Protein AF-A0A075AMN7-F1 (afdb_monomer)

InterPro domains:
  IPR007144 Small-subunit processome, Utp11 [PF03998] (12-111)
  IPR007144 Small-subunit processome, Utp11 [PTHR12838] (3-111)

Radius of gyration: 31.04 Å; Cα contacts (8 Å, |Δi|>4): 19; chains: 1; bounding box: 82×35×68 Å

Mean predicted aligned error: 10.48 Å

Nearest PDB structures (foldseek):
  7mq9-assembly1_SY  TM=7.306E-01  e=6.318E-08  Homo sapiens
  7d5s-assembly1_5D  TM=7.802E-01  e=2.740E-07  Saccharomyces cerevisiae S288C
  7ajt-assembly1_UK  TM=7.644E-01  e=1.108E-06  Saccharomyces cerevisiae S288C
  6rxt-assembly1_UK  TM=7.368E-01  e=1.686E-06  Thermochaetoides thermophila
  5oql-assembly1_H  TM=7.168E-01  e=2.749E-06  Thermochaetoides thermophila DSM 1495

Foldseek 3Di:
DDPPPVVVDPDDDDDDDFDDPVCCVVPGDDDPVNVVVVVVVVVVVVVVVVVVVVCVVPDDPPDDDPCVVVWDADPNHTDPPPDDDDDPVVVVVVVVVVVVVVVVVVVVVVVD

pLDDT: mean 89.59, std 12.13, range [48.0, 98.56]

Solvent-accessible surface area (backbone atoms only — not comparable to full-atom values): 7306 Å² total; per-residue (Å²): 137,74,84,72,75,64,70,81,54,83,79,80,84,83,80,83,82,80,57,57,76,97,51,44,91,77,48,82,66,81,47,72,74,52,49,51,53,52,51,51,53,50,52,52,52,51,54,51,51,50,53,52,50,52,54,62,70,71,54,65,91,83,70,82,58,84,62,60,80,78,53,49,67,58,96,88,41,79,53,84,83,79,76,80,83,69,55,69,67,55,49,52,51,50,52,53,52,52,53,52,51,53,50,51,54,50,58,54,60,75,73,107

Sequence (112 aa):
MGASFKKAIQSREHRERSQPSARQRLGFLEKHKDYIKRARDFQAKQSQLKVLREKALFRNPDEFYFKMINAKTKKGVHELTNHRNYSQDVIKLLKSQDIKYIHMHKTVNEKV

Secondary structure (DSSP, 8-state):
--TTGGGSSPPPP-PPPPPPGGGGGG-S---HHHHHHHHHHHHHHHHHHHHHHHHHHT--TT---GGGGT-EEETTEEE--------HHHHHHHHHHHHHHHHHHHHHHTT-

Organism: Rozella allomycis (strain CSF55) (NCBI:txid988480)

Structure (mmCIF, N/CA/C/O backbone):
data_AF-A0A075AMN7-F1
#
_entry.id   AF-A0A075AMN7-F1
#
loop_
_atom_site.group_PDB
_atom_site.id
_atom_site.type_symbol
_atom_site.label_atom_id
_atom_site.label_alt_id
_atom_site.label_comp_id
_atom_site.label_asym_id
_atom_site.label_entity_id
_atom_site.label_seq_id
_atom_site.pdbx_PDB_ins_code
_atom_site.Cartn_x
_atom_site.Cartn_y
_atom_site.Cartn_z
_atom_site.occupancy
_atom_site.B_iso_or_equiv
_atom_site.auth_seq_id
_atom_site.auth_comp_id
_atom_site.auth_asym_id
_atom_site.auth_atom_id
_atom_site.pdbx_PDB_model_num
ATOM 1 N N . MET A 1 1 ? 33.292 16.771 -35.283 1.00 48.00 1 MET A N 1
ATOM 2 C CA . MET A 1 1 ? 32.479 17.284 -36.408 1.00 48.00 1 MET A CA 1
ATOM 3 C C . MET A 1 1 ? 31.010 17.277 -36.018 1.00 48.00 1 MET A C 1
ATOM 5 O O . MET A 1 1 ? 30.394 16.220 -35.953 1.00 48.00 1 MET A O 1
ATOM 9 N N . GLY A 1 2 ? 30.514 18.445 -35.606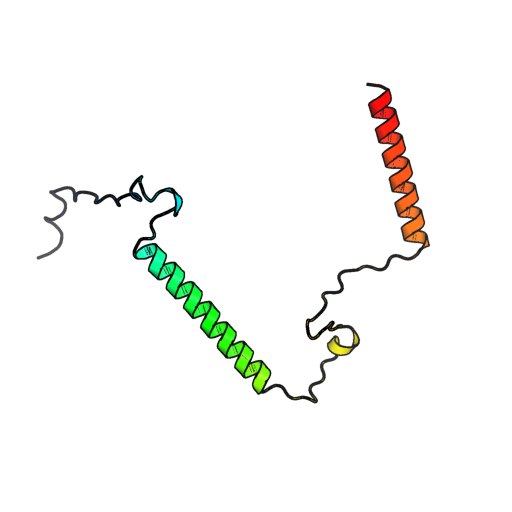 1.00 55.78 2 GLY A N 1
ATOM 10 C CA . GLY A 1 2 ? 29.239 18.615 -34.911 1.00 55.78 2 GLY A CA 1
ATOM 11 C C . GLY A 1 2 ? 28.001 18.370 -35.771 1.00 55.78 2 GLY A C 1
ATOM 12 O O . GLY A 1 2 ? 28.050 18.368 -36.999 1.00 55.78 2 GLY A O 1
ATOM 13 N N . ALA A 1 3 ? 26.871 18.201 -35.086 1.00 65.25 3 ALA A N 1
ATOM 14 C CA . ALA A 1 3 ? 25.533 17.925 -35.611 1.00 65.25 3 ALA A CA 1
ATOM 15 C C . ALA A 1 3 ? 24.912 19.061 -36.466 1.00 65.25 3 ALA A C 1
ATOM 17 O O . ALA A 1 3 ? 23.694 19.213 -36.498 1.00 65.25 3 ALA A O 1
ATOM 18 N N . SER A 1 4 ? 25.732 19.857 -37.158 1.00 61.09 4 SER A N 1
ATOM 19 C CA . SER A 1 4 ? 25.310 20.971 -38.014 1.00 61.09 4 SER A CA 1
ATOM 20 C C . SER A 1 4 ? 24.751 20.487 -39.364 1.00 61.09 4 SER A C 1
ATOM 22 O O . SER A 1 4 ? 23.722 20.973 -39.818 1.00 61.09 4 SER A O 1
ATOM 24 N N . PHE A 1 5 ? 25.328 19.431 -39.955 1.00 59.16 5 PHE A N 1
ATOM 25 C CA . PHE A 1 5 ? 24.913 18.916 -41.275 1.00 59.16 5 PHE A CA 1
ATOM 26 C C . PHE A 1 5 ? 23.799 17.853 -41.237 1.00 59.16 5 PHE A C 1
ATOM 28 O O . PHE A 1 5 ? 23.269 17.474 -42.276 1.00 59.16 5 PHE A O 1
ATOM 35 N N . LYS A 1 6 ? 23.397 17.376 -40.048 1.00 56.22 6 LYS A N 1
ATOM 36 C CA . LYS A 1 6 ? 22.332 16.360 -39.899 1.00 56.22 6 LYS A CA 1
ATOM 37 C C . LYS A 1 6 ? 20.911 16.926 -40.018 1.00 56.22 6 LYS A C 1
ATOM 39 O O . LYS A 1 6 ? 19.967 16.152 -40.103 1.00 56.22 6 LYS A O 1
ATOM 44 N N . LYS A 1 7 ? 20.746 18.254 -40.024 1.00 57.16 7 LYS A N 1
ATOM 45 C CA . LYS A 1 7 ? 19.434 18.917 -40.140 1.00 57.16 7 LYS A CA 1
ATOM 46 C C . LYS A 1 7 ? 18.943 19.093 -41.585 1.00 57.16 7 LYS A C 1
ATOM 48 O O . LYS A 1 7 ? 17.787 19.450 -41.770 1.00 57.16 7 LYS A O 1
ATOM 53 N N . ALA A 1 8 ? 19.786 18.839 -42.591 1.00 58.91 8 ALA A N 1
ATOM 54 C CA . ALA A 1 8 ? 19.429 19.005 -44.006 1.00 58.91 8 ALA A CA 1
ATOM 55 C C . ALA A 1 8 ? 18.573 17.851 -44.570 1.00 58.91 8 ALA A C 1
ATOM 57 O O . ALA A 1 8 ? 17.936 18.007 -45.606 1.00 58.91 8 ALA A O 1
ATOM 58 N N . ILE A 1 9 ? 18.528 16.705 -43.883 1.00 64.69 9 ILE A N 1
ATOM 59 C CA . ILE A 1 9 ? 17.708 15.547 -44.252 1.00 64.69 9 ILE A CA 1
ATOM 60 C C . ILE A 1 9 ? 16.763 15.290 -43.078 1.00 64.69 9 ILE A C 1
ATOM 62 O O . ILE A 1 9 ? 17.217 14.949 -41.984 1.00 64.69 9 ILE A O 1
ATOM 66 N N . GLN A 1 10 ? 15.455 15.486 -43.269 1.00 71.19 10 GLN A N 1
ATOM 67 C CA . GLN A 1 10 ? 14.473 15.146 -42.237 1.00 71.19 10 GLN A CA 1
ATOM 68 C C . GLN A 1 10 ? 14.622 13.665 -41.864 1.00 71.19 10 GLN A C 1
ATOM 70 O O . GLN A 1 10 ? 14.569 12.783 -42.720 1.00 71.19 10 GLN A O 1
ATOM 75 N N . SER A 1 11 ? 14.833 13.384 -40.577 1.00 74.94 11 SER A N 1
ATOM 76 C CA . SER A 1 11 ? 14.890 12.007 -40.083 1.00 74.94 11 SER A CA 1
ATOM 77 C C . SER A 1 11 ? 13.512 11.364 -40.212 1.00 74.94 11 SER A C 1
ATOM 79 O O . SER A 1 11 ? 12.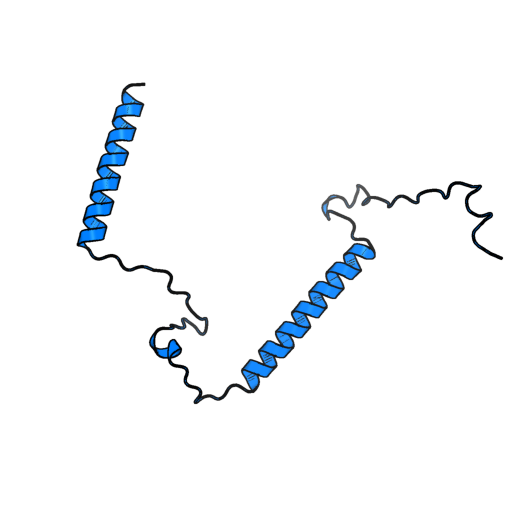518 11.930 -39.758 1.00 74.94 11 SER A O 1
ATOM 81 N N . ARG A 1 12 ? 13.443 10.179 -40.825 1.00 82.44 12 ARG A N 1
ATOM 82 C CA . ARG A 1 12 ? 12.188 9.436 -40.961 1.00 82.44 12 ARG A CA 1
ATOM 83 C C . ARG A 1 12 ? 11.711 8.967 -39.588 1.00 82.44 12 ARG A C 1
ATOM 85 O O . ARG A 1 12 ? 12.446 8.307 -38.860 1.00 82.44 12 ARG A O 1
ATOM 92 N N . GLU A 1 13 ? 10.454 9.244 -39.270 1.00 88.06 13 GLU A N 1
ATOM 93 C CA . GLU A 1 13 ? 9.817 8.692 -38.081 1.00 88.06 13 GLU A CA 1
ATOM 94 C C . GLU A 1 13 ? 9.549 7.188 -38.269 1.00 88.06 13 GLU A C 1
ATOM 96 O O . GLU A 1 13 ? 8.920 6.755 -39.242 1.00 88.06 13 GLU A O 1
ATOM 101 N N . HIS A 1 14 ? 10.027 6.374 -37.328 1.00 89.12 14 HIS A N 1
ATOM 102 C CA . HIS A 1 14 ? 9.757 4.940 -37.305 1.00 89.12 14 HIS A CA 1
ATOM 103 C C . HIS A 1 14 ? 8.510 4.667 -36.462 1.00 89.12 14 HIS A C 1
ATOM 105 O O . HIS A 1 14 ? 8.520 4.841 -35.246 1.00 89.12 14 HIS A O 1
ATOM 111 N N . ARG A 1 15 ? 7.434 4.214 -37.114 1.00 91.62 15 ARG A N 1
ATOM 112 C CA . ARG A 1 15 ? 6.180 3.844 -36.443 1.00 91.62 15 ARG A CA 1
ATOM 113 C C . ARG A 1 15 ? 6.254 2.429 -35.871 1.00 91.62 15 ARG A C 1
ATOM 115 O O . ARG A 1 15 ? 6.839 1.527 -36.472 1.00 91.62 15 ARG A O 1
ATOM 122 N N . GLU A 1 16 ? 5.617 2.225 -34.724 1.00 90.75 16 GLU A N 1
ATOM 123 C CA . GLU A 1 16 ? 5.502 0.911 -34.089 1.00 90.75 16 GLU A CA 1
ATOM 124 C C . GLU A 1 16 ? 4.419 0.053 -34.771 1.00 90.75 16 GLU A C 1
ATOM 126 O O . GLU A 1 16 ? 3.406 0.561 -35.249 1.00 90.75 16 GLU A O 1
ATOM 131 N N . ARG A 1 17 ? 4.620 -1.271 -34.811 1.00 92.44 17 ARG A N 1
ATOM 132 C CA . ARG A 1 17 ? 3.641 -2.223 -35.369 1.00 92.44 17 ARG A CA 1
ATOM 133 C C . ARG A 1 17 ? 2.570 -2.611 -34.344 1.00 92.44 17 ARG A C 1
ATOM 135 O O . ARG A 1 17 ? 2.896 -2.840 -33.173 1.00 92.44 17 ARG A O 1
ATOM 142 N N . SER A 1 18 ? 1.338 -2.797 -34.814 1.00 94.19 18 SER A N 1
ATOM 143 C CA . SER A 1 18 ? 0.208 -3.337 -34.045 1.00 94.19 18 SER A CA 1
ATOM 144 C C . SER A 1 18 ? 0.317 -4.852 -33.796 1.00 94.19 18 SER A C 1
ATOM 146 O O . SER A 1 18 ? 1.192 -5.533 -34.337 1.00 94.19 18 SER A O 1
ATOM 148 N N . GLN A 1 19 ? -0.560 -5.379 -32.932 1.00 96.12 19 GLN A N 1
ATOM 149 C CA . GLN A 1 19 ? -0.744 -6.822 -32.730 1.00 96.12 19 GLN A CA 1
ATOM 150 C C . GLN A 1 19 ? -1.303 -7.461 -34.020 1.00 96.12 19 GLN A C 1
ATOM 152 O O . GLN A 1 19 ? -2.231 -6.892 -34.596 1.00 96.12 19 GLN A O 1
ATOM 157 N N . PRO A 1 20 ? -0.811 -8.634 -34.473 1.00 96.19 20 PRO A N 1
ATOM 158 C CA . PRO A 1 20 ? -1.399 -9.341 -35.610 1.00 96.19 20 PRO A CA 1
ATOM 159 C C . PRO A 1 20 ? -2.868 -9.703 -35.365 1.00 96.19 20 PRO A C 1
ATOM 161 O O . PRO A 1 20 ? -3.216 -10.149 -34.270 1.00 96.19 20 PRO A O 1
ATOM 164 N N . SER A 1 21 ? -3.711 -9.596 -36.396 1.00 95.25 21 SER A N 1
ATOM 165 C CA . SER A 1 21 ? -5.166 -9.806 -36.291 1.00 95.25 21 SER A CA 1
ATOM 166 C C . SER A 1 21 ? -5.532 -11.174 -35.705 1.00 95.25 21 SER A C 1
ATOM 168 O O . SER A 1 21 ? -6.385 -11.269 -34.829 1.00 95.25 21 SER A O 1
ATOM 170 N N . ALA A 1 22 ? -4.803 -12.231 -36.084 1.00 96.81 22 ALA A N 1
ATOM 171 C CA . ALA A 1 22 ? -4.998 -13.583 -35.549 1.00 96.81 22 ALA A CA 1
ATOM 172 C C . ALA A 1 22 ? -4.798 -13.688 -34.020 1.00 96.81 22 ALA A C 1
ATOM 174 O O . ALA A 1 22 ? -5.284 -14.623 -33.390 1.00 96.81 22 ALA A O 1
ATOM 175 N N . ARG A 1 23 ? -4.078 -12.737 -33.408 1.00 95.94 23 ARG A N 1
ATOM 176 C CA . ARG A 1 23 ? -3.795 -12.679 -31.964 1.00 95.94 23 ARG A CA 1
ATOM 177 C C . ARG A 1 23 ? -4.470 -11.503 -31.263 1.00 95.94 23 ARG A C 1
ATOM 179 O O . ARG A 1 23 ? -4.182 -11.256 -30.095 1.00 95.94 23 ARG A O 1
ATOM 186 N N . GLN A 1 24 ? -5.392 -10.807 -31.925 1.00 93.19 24 GLN A N 1
ATOM 187 C CA . GLN A 1 24 ? -6.068 -9.636 -31.363 1.00 93.19 24 GLN A CA 1
ATOM 188 C C . GLN A 1 24 ? -6.836 -9.954 -30.068 1.00 93.19 24 GLN A C 1
ATOM 190 O O . GLN A 1 24 ? -6.912 -9.108 -29.180 1.00 93.19 24 GLN A O 1
ATOM 195 N N . ARG A 1 25 ? -7.309 -11.199 -29.902 1.00 96.62 25 ARG A N 1
ATOM 196 C CA . ARG A 1 25 ? -7.952 -11.687 -28.666 1.00 96.62 25 ARG A CA 1
ATOM 197 C C . ARG A 1 25 ? -7.070 -11.548 -27.416 1.00 96.62 25 ARG A C 1
ATOM 199 O O . ARG A 1 25 ? -7.603 -11.440 -26.321 1.00 96.62 25 ARG A O 1
ATOM 206 N N . LEU A 1 26 ? -5.740 -11.555 -27.560 1.00 94.50 26 LEU A N 1
ATOM 207 C CA . LEU A 1 26 ? -4.793 -11.409 -26.443 1.00 94.50 26 LEU A CA 1
ATOM 208 C C . LEU A 1 26 ? -4.623 -9.951 -25.985 1.00 94.50 26 LEU A C 1
ATOM 210 O O . LEU A 1 26 ? -3.899 -9.691 -25.028 1.00 94.50 26 LEU A O 1
ATOM 214 N N . GLY A 1 27 ? -5.271 -9.005 -26.666 1.00 94.12 27 GLY A N 1
ATOM 215 C CA . GLY A 1 27 ? -5.161 -7.584 -26.377 1.00 94.12 27 GLY A CA 1
ATOM 216 C C . GLY A 1 27 ? -3.891 -6.950 -26.947 1.00 94.12 27 GLY A C 1
ATOM 217 O O . GLY A 1 27 ? -3.322 -7.397 -27.952 1.00 94.12 27 GLY A O 1
ATOM 218 N N . PHE A 1 28 ? -3.480 -5.851 -26.316 1.00 92.94 28 PHE A N 1
ATOM 219 C CA . PHE A 1 28 ? -2.372 -5.010 -26.764 1.00 92.94 28 PHE A CA 1
ATOM 220 C C . PHE A 1 28 ? -1.026 -5.756 -26.752 1.00 92.94 28 PHE A C 1
ATOM 222 O O . PHE A 1 28 ? -0.703 -6.474 -25.809 1.00 92.94 28 PHE A O 1
ATOM 229 N N . LEU A 1 29 ? -0.219 -5.564 -27.802 1.00 95.38 29 LEU A N 1
ATOM 230 C CA . LEU A 1 29 ? 1.122 -6.144 -27.896 1.00 95.38 29 LEU A CA 1
ATOM 231 C C . LEU A 1 29 ? 2.130 -5.265 -27.151 1.00 95.38 29 LEU A C 1
ATOM 233 O O . LEU A 1 29 ? 2.608 -4.280 -27.720 1.00 95.38 29 LEU A O 1
ATOM 237 N N . GLU A 1 30 ? 2.472 -5.653 -25.919 1.00 95.00 30 GLU A N 1
ATOM 238 C CA . GLU A 1 30 ? 3.504 -4.982 -25.118 1.00 95.00 30 GLU A CA 1
ATOM 239 C C . GLU A 1 30 ? 4.807 -4.807 -25.912 1.00 95.00 30 GLU A C 1
ATOM 241 O O . GLU A 1 30 ? 5.302 -5.737 -26.560 1.00 95.00 30 GLU A O 1
ATOM 246 N N . LYS A 1 31 ? 5.385 -3.606 -25.840 1.00 95.94 31 LYS A N 1
ATOM 247 C CA . LYS A 1 31 ? 6.710 -3.301 -26.387 1.00 95.94 31 LYS A CA 1
ATOM 248 C C . LYS A 1 31 ? 7.724 -3.149 -25.261 1.00 95.94 31 LYS A C 1
ATOM 250 O O . LYS A 1 31 ? 7.385 -3.142 -24.080 1.00 95.94 31 LYS A O 1
ATOM 255 N N . HIS A 1 32 ? 8.993 -2.970 -25.624 1.00 96.50 32 HIS A N 1
ATOM 256 C CA . HIS A 1 32 ? 10.078 -2.853 -24.647 1.00 96.50 32 HIS A CA 1
ATOM 257 C C . HIS A 1 32 ? 9.838 -1.743 -23.606 1.00 96.50 32 HIS A C 1
ATOM 259 O O . HIS A 1 32 ? 10.089 -1.944 -22.420 1.00 96.50 32 HIS A O 1
ATOM 265 N N . LYS A 1 33 ? 9.268 -0.602 -24.021 1.00 96.56 33 LYS A N 1
ATOM 266 C CA . LYS A 1 33 ? 8.897 0.493 -23.110 1.00 96.56 33 LYS A CA 1
ATOM 267 C C . LYS A 1 33 ? 7.867 0.068 -22.054 1.00 96.56 33 LYS A C 1
ATOM 269 O O . LYS A 1 33 ? 7.972 0.482 -20.901 1.00 96.56 33 LYS A O 1
ATOM 274 N N . ASP A 1 34 ? 6.910 -0.776 -22.430 1.00 97.56 34 ASP A N 1
ATOM 275 C CA . ASP A 1 34 ? 5.849 -1.263 -21.546 1.00 97.56 34 ASP A CA 1
ATOM 276 C C . ASP A 1 34 ? 6.399 -2.338 -20.607 1.00 97.56 34 ASP A C 1
ATOM 278 O O . ASP A 1 34 ? 6.173 -2.278 -19.399 1.00 97.56 34 ASP A O 1
ATOM 282 N N . TYR A 1 35 ? 7.235 -3.238 -21.139 1.00 97.25 35 TYR A N 1
ATOM 283 C CA . TYR A 1 35 ? 7.987 -4.212 -20.348 1.00 97.25 35 TYR A CA 1
ATOM 284 C C . TYR A 1 35 ? 8.817 -3.534 -19.254 1.00 97.25 35 TYR A C 1
ATOM 286 O O . TYR A 1 35 ? 8.751 -3.945 -18.099 1.00 97.25 35 TYR A O 1
ATOM 294 N N . ILE A 1 36 ? 9.563 -2.472 -19.583 1.00 98.38 36 ILE A N 1
ATOM 295 C CA . ILE A 1 36 ? 10.366 -1.739 -18.594 1.00 98.38 36 ILE A CA 1
ATOM 296 C C . ILE A 1 36 ? 9.474 -1.174 -17.483 1.00 98.38 36 ILE A C 1
ATOM 298 O O . ILE A 1 36 ? 9.813 -1.301 -16.305 1.00 98.38 36 ILE A O 1
ATOM 302 N N . LYS A 1 37 ? 8.335 -0.560 -17.831 1.00 98.31 37 LYS A N 1
ATOM 303 C CA . LYS A 1 37 ? 7.388 -0.027 -16.838 1.00 98.31 37 LYS A CA 1
ATOM 304 C C . LYS A 1 37 ? 6.864 -1.137 -15.927 1.00 98.31 37 LYS A C 1
ATOM 306 O O . LYS A 1 37 ? 6.910 -0.990 -14.708 1.00 98.31 37 LYS A O 1
ATOM 311 N N . ARG A 1 38 ? 6.450 -2.266 -16.507 1.00 98.25 38 ARG A N 1
ATOM 312 C CA . ARG A 1 38 ? 5.964 -3.438 -15.769 1.00 98.25 38 ARG A CA 1
ATOM 313 C C . ARG A 1 38 ? 7.038 -4.045 -14.863 1.00 98.25 38 ARG A C 1
ATOM 315 O O . ARG A 1 38 ? 6.754 -4.372 -13.716 1.00 98.25 38 ARG A O 1
ATOM 322 N N . ALA A 1 39 ? 8.272 -4.167 -15.346 1.00 98.44 39 ALA A N 1
ATOM 323 C CA . ALA A 1 39 ? 9.389 -4.698 -14.571 1.00 98.44 39 ALA A CA 1
ATOM 324 C C . ALA A 1 39 ? 9.735 -3.796 -13.376 1.00 98.44 39 ALA A C 1
ATOM 326 O O . ALA A 1 39 ? 9.931 -4.297 -12.270 1.00 98.44 39 ALA A O 1
ATOM 327 N N . ARG A 1 40 ? 9.751 -2.470 -13.572 1.00 98.44 40 ARG A N 1
ATOM 328 C CA . ARG A 1 40 ? 9.988 -1.500 -12.490 1.00 98.44 40 ARG A CA 1
ATOM 329 C C . ARG A 1 40 ? 8.890 -1.542 -11.429 1.00 98.44 40 ARG A C 1
ATOM 331 O O . ARG A 1 40 ? 9.207 -1.566 -10.245 1.00 98.44 40 ARG A O 1
ATOM 338 N N . ASP A 1 41 ? 7.624 -1.597 -11.842 1.00 98.56 41 ASP A N 1
ATOM 339 C CA . ASP A 1 41 ? 6.490 -1.738 -10.920 1.00 98.56 41 ASP A CA 1
ATOM 340 C C . ASP A 1 41 ? 6.585 -3.036 -10.100 1.00 98.56 41 ASP A C 1
ATOM 342 O O . ASP A 1 41 ? 6.476 -3.015 -8.873 1.00 98.56 41 ASP A O 1
ATOM 346 N N . PHE A 1 42 ? 6.884 -4.161 -10.758 1.00 98.56 42 PHE A N 1
ATOM 347 C CA . PHE A 1 42 ? 7.085 -5.437 -10.076 1.00 98.56 42 PHE A CA 1
ATOM 348 C C . PHE A 1 42 ? 8.228 -5.370 -9.056 1.00 98.56 42 PHE A C 1
ATOM 350 O O . PHE A 1 42 ? 8.045 -5.763 -7.905 1.00 98.56 42 PHE A O 1
ATOM 357 N N . GLN A 1 43 ? 9.390 -4.835 -9.442 1.00 98.50 43 GLN A N 1
ATOM 358 C CA . GLN A 1 43 ? 10.538 -4.696 -8.541 1.00 98.50 43 GLN A CA 1
ATOM 359 C C . GLN A 1 43 ? 10.227 -3.792 -7.341 1.00 98.50 43 GLN A C 1
ATOM 361 O O . GLN A 1 43 ? 10.585 -4.137 -6.214 1.00 98.50 43 GLN A O 1
ATOM 366 N N . ALA A 1 44 ? 9.515 -2.681 -7.551 1.00 98.50 44 ALA A N 1
ATOM 367 C CA . ALA A 1 44 ? 9.093 -1.794 -6.471 1.00 98.50 44 ALA A CA 1
ATOM 368 C C . ALA A 1 44 ? 8.183 -2.523 -5.467 1.00 98.50 44 ALA A C 1
ATOM 370 O O . ALA A 1 44 ? 8.432 -2.476 -4.261 1.00 98.50 44 ALA A O 1
ATOM 371 N N . LYS A 1 45 ? 7.185 -3.270 -5.958 1.00 98.56 45 LYS A N 1
ATOM 372 C CA . LYS A 1 45 ? 6.290 -4.081 -5.116 1.00 98.56 45 LYS A CA 1
ATOM 373 C C . LYS A 1 45 ? 7.045 -5.171 -4.357 1.00 98.56 45 LYS A C 1
ATOM 375 O O . LYS A 1 45 ? 6.814 -5.354 -3.165 1.00 98.56 45 LYS A O 1
ATOM 380 N N . GLN A 1 46 ? 7.976 -5.871 -5.008 1.00 98.38 46 GLN A N 1
ATOM 381 C CA . GLN A 1 46 ? 8.788 -6.898 -4.344 1.00 98.38 46 GLN A CA 1
ATOM 382 C C . GLN A 1 46 ? 9.678 -6.311 -3.245 1.00 98.38 46 GLN A C 1
ATOM 384 O O . GLN A 1 46 ? 9.760 -6.883 -2.158 1.00 98.38 46 GLN A O 1
ATOM 389 N N . SER A 1 47 ? 10.292 -5.152 -3.494 1.00 98.31 47 SER A N 1
ATOM 390 C CA . SER A 1 47 ? 11.090 -4.438 -2.493 1.00 98.31 47 SER A CA 1
ATOM 391 C C . SER A 1 47 ? 10.246 -4.056 -1.270 1.00 98.31 47 SER A C 1
ATOM 393 O O . SER A 1 47 ? 10.617 -4.359 -0.137 1.00 98.31 47 SER A O 1
ATOM 395 N N . GLN A 1 48 ? 9.051 -3.497 -1.487 1.00 98.38 48 GLN A N 1
ATOM 396 C CA . GLN A 1 48 ? 8.122 -3.171 -0.399 1.00 98.38 48 GLN A CA 1
ATOM 397 C C . GLN A 1 48 ? 7.695 -4.411 0.396 1.00 98.38 48 GLN A C 1
ATOM 399 O O . GLN A 1 48 ? 7.721 -4.392 1.626 1.00 98.38 48 GLN A O 1
ATOM 404 N N . LEU A 1 49 ? 7.351 -5.511 -0.282 1.00 98.31 49 LEU A N 1
ATOM 405 C CA . LEU A 1 49 ? 6.997 -6.766 0.385 1.00 98.31 49 LEU A CA 1
ATOM 406 C C . LEU A 1 49 ? 8.157 -7.328 1.210 1.00 98.31 49 LEU A C 1
ATOM 408 O O . LEU A 1 49 ? 7.920 -7.875 2.284 1.00 98.31 49 LEU A O 1
ATOM 412 N N . LYS A 1 50 ? 9.402 -7.197 0.740 1.00 98.38 50 LYS A N 1
ATOM 413 C CA . LYS A 1 50 ? 10.586 -7.610 1.504 1.00 98.38 50 LYS A CA 1
ATOM 414 C C . LYS A 1 50 ? 10.698 -6.824 2.812 1.00 98.38 50 LYS A C 1
ATOM 416 O O . LYS A 1 50 ? 10.785 -7.439 3.869 1.00 98.38 50 LYS A O 1
ATOM 421 N N . VAL A 1 51 ? 10.580 -5.498 2.752 1.00 98.31 51 VAL A N 1
ATOM 422 C CA . VAL A 1 51 ? 10.611 -4.638 3.948 1.00 98.31 51 VAL A CA 1
ATOM 423 C C . VAL A 1 51 ? 9.471 -4.977 4.915 1.00 98.31 51 VAL A C 1
ATOM 425 O O . VAL A 1 51 ? 9.682 -5.028 6.124 1.00 98.31 51 VAL A O 1
ATOM 428 N N . LEU A 1 52 ? 8.259 -5.239 4.414 1.00 97.94 52 LEU A N 1
ATOM 429 C CA . LEU A 1 52 ? 7.128 -5.637 5.264 1.00 97.94 52 LEU A CA 1
ATOM 430 C C . LEU A 1 52 ? 7.363 -6.988 5.954 1.00 97.94 52 LEU A C 1
ATOM 432 O O . LEU A 1 52 ? 7.013 -7.135 7.123 1.00 97.94 52 LEU A O 1
ATOM 436 N N . ARG 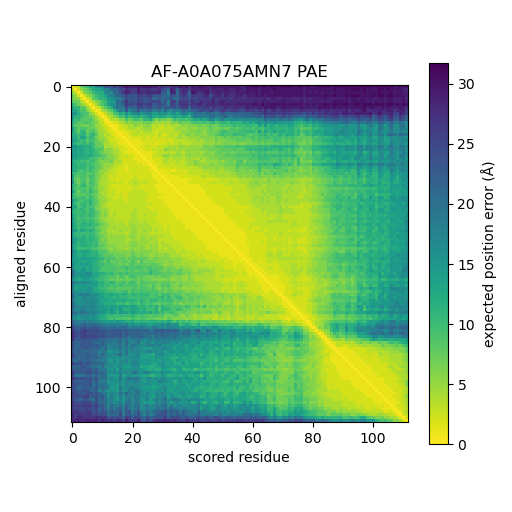A 1 53 ? 7.983 -7.954 5.264 1.00 98.00 53 ARG A N 1
ATOM 437 C CA . ARG A 1 53 ? 8.363 -9.246 5.859 1.00 98.00 53 ARG A CA 1
ATOM 438 C C . ARG A 1 53 ? 9.412 -9.082 6.951 1.00 98.00 53 ARG A C 1
ATOM 440 O O . ARG A 1 53 ? 9.260 -9.675 8.010 1.00 98.00 53 ARG A O 1
ATOM 447 N N . GLU A 1 54 ? 10.434 -8.262 6.717 1.00 98.06 54 GLU A N 1
ATOM 448 C CA . GLU A 1 54 ? 11.463 -7.968 7.722 1.00 98.06 54 GLU A CA 1
ATOM 449 C C . GLU A 1 54 ? 10.850 -7.303 8.960 1.00 98.06 54 GLU A C 1
ATOM 451 O O . GLU A 1 54 ? 11.081 -7.754 10.077 1.00 98.06 54 GLU A O 1
ATOM 456 N N . LYS A 1 55 ? 9.979 -6.302 8.778 1.00 97.06 55 LYS A N 1
ATOM 457 C CA . LYS A 1 55 ? 9.252 -5.671 9.893 1.00 97.06 55 LYS A CA 1
ATOM 458 C C . LYS A 1 55 ? 8.396 -6.663 10.680 1.00 97.06 55 LYS A C 1
ATOM 460 O O . LYS A 1 55 ? 8.350 -6.581 11.900 1.00 97.06 55 LYS A O 1
ATOM 465 N N . ALA A 1 56 ? 7.721 -7.587 9.996 1.00 96.06 56 ALA A N 1
ATOM 466 C CA . ALA A 1 56 ? 6.927 -8.619 10.655 1.00 96.06 56 ALA A CA 1
ATOM 467 C C . ALA A 1 56 ? 7.802 -9.618 11.433 1.00 96.06 56 ALA A C 1
ATOM 469 O O . ALA A 1 56 ? 7.394 -10.065 12.502 1.00 96.06 56 ALA A O 1
ATOM 470 N N . LEU A 1 57 ? 8.994 -9.942 10.917 1.00 97.12 57 LEU A N 1
ATOM 471 C CA . LEU A 1 57 ? 9.954 -10.839 11.564 1.00 97.12 57 LEU A CA 1
ATOM 472 C C . LEU A 1 57 ? 10.547 -10.225 12.838 1.00 97.12 57 LEU A C 1
ATOM 474 O O . LEU A 1 57 ? 10.648 -10.905 13.851 1.00 97.12 57 LEU A O 1
ATOM 478 N N . PHE A 1 58 ? 10.910 -8.942 12.794 1.00 96.62 58 PHE A N 1
ATOM 479 C CA . PHE A 1 58 ? 11.510 -8.220 13.922 1.00 96.62 58 PHE A CA 1
ATOM 480 C C . PHE A 1 58 ? 10.479 -7.581 14.868 1.00 96.62 58 PHE A C 1
ATOM 482 O O . PHE A 1 58 ? 10.822 -6.694 15.649 1.00 96.62 58 PHE A O 1
ATOM 489 N N . ARG A 1 59 ? 9.208 -7.994 14.800 1.00 96.12 59 ARG A N 1
ATOM 490 C CA . ARG A 1 59 ? 8.146 -7.451 15.651 1.00 96.12 59 ARG A CA 1
ATOM 491 C C . ARG A 1 59 ? 8.360 -7.860 17.110 1.00 96.12 59 ARG A C 1
ATOM 493 O O . ARG A 1 59 ? 8.488 -9.048 17.399 1.00 96.12 59 ARG A O 1
ATOM 500 N N . ASN A 1 60 ? 8.320 -6.896 18.031 1.00 96.88 60 ASN A N 1
ATOM 501 C CA . ASN A 1 60 ? 8.336 -7.187 19.462 1.00 96.88 60 ASN A CA 1
ATOM 502 C C . ASN A 1 60 ? 6.934 -7.674 19.896 1.00 96.88 60 ASN A C 1
ATOM 504 O O . ASN A 1 60 ? 5.964 -6.936 19.707 1.00 96.88 60 ASN A O 1
ATOM 508 N N . PRO A 1 61 ? 6.779 -8.893 20.450 1.00 94.44 61 PRO A N 1
ATOM 509 C CA . PRO A 1 61 ? 5.478 -9.387 20.902 1.00 94.44 61 PRO A CA 1
ATOM 510 C C . PRO A 1 61 ? 4.847 -8.529 22.007 1.00 94.44 61 PRO A C 1
ATOM 512 O O . PRO A 1 61 ? 3.620 -8.465 22.058 1.00 94.44 61 PRO A O 1
ATOM 515 N N . ASP A 1 62 ? 5.661 -7.831 22.802 1.00 96.50 62 ASP A N 1
ATOM 516 C CA . ASP A 1 62 ? 5.224 -7.024 23.948 1.00 96.50 62 ASP A CA 1
ATOM 517 C C . ASP A 1 62 ? 5.047 -5.534 23.602 1.00 96.50 62 ASP A C 1
ATOM 519 O O . ASP A 1 62 ? 4.876 -4.692 24.486 1.00 96.50 62 ASP A O 1
ATOM 523 N N . GLU A 1 63 ? 5.111 -5.167 22.316 1.00 94.81 63 GLU A N 1
ATOM 524 C CA . GLU A 1 63 ? 4.911 -3.780 21.899 1.00 94.81 63 GLU A CA 1
ATOM 525 C C . GLU A 1 63 ? 3.483 -3.301 22.206 1.00 94.81 63 GLU A C 1
ATOM 527 O O . GLU A 1 63 ? 2.491 -3.952 21.871 1.00 94.81 63 GLU A O 1
ATOM 532 N N . PHE A 1 64 ? 3.377 -2.122 22.821 1.00 95.81 64 PHE A N 1
ATOM 533 C CA . PHE A 1 64 ? 2.098 -1.499 23.130 1.00 95.81 64 PHE A CA 1
ATOM 534 C C . PHE A 1 64 ? 2.048 -0.061 22.619 1.00 95.81 64 PHE A C 1
ATOM 536 O O . PHE A 1 64 ? 2.863 0.788 22.981 1.00 95.81 64 PHE A O 1
ATOM 543 N N . TYR A 1 65 ? 1.026 0.226 21.816 1.00 95.62 65 TYR A N 1
ATOM 544 C CA . TYR A 1 65 ? 0.672 1.573 21.385 1.00 95.62 65 TYR A CA 1
ATOM 545 C C . TYR A 1 65 ? -0.721 1.919 21.912 1.00 95.62 65 TYR A C 1
ATOM 547 O O . TYR A 1 65 ? -1.647 1.129 21.761 1.00 95.62 65 TYR A O 1
ATOM 555 N N . PHE A 1 66 ? -0.930 3.139 22.420 1.00 95.31 66 PHE A N 1
ATOM 556 C CA . PHE A 1 66 ? -2.233 3.567 22.964 1.00 95.31 66 PHE A CA 1
ATOM 557 C C . PHE A 1 66 ? -3.411 3.401 21.986 1.00 95.31 66 PHE A C 1
ATOM 559 O O . PHE A 1 66 ? -4.544 3.170 22.400 1.00 95.31 66 PHE A O 1
ATOM 566 N N . LYS A 1 67 ? -3.158 3.455 20.669 1.00 91.06 67 LYS A N 1
ATOM 567 C CA . LYS A 1 67 ? -4.185 3.212 19.642 1.00 91.06 67 LYS A CA 1
ATOM 568 C C . LYS A 1 67 ? -4.710 1.771 19.624 1.00 91.06 67 LYS A C 1
ATOM 570 O O . LYS A 1 67 ? -5.827 1.569 19.157 1.00 91.06 67 LYS A O 1
ATOM 575 N N . MET A 1 68 ? -3.964 0.797 20.155 1.00 90.62 68 MET A N 1
ATOM 576 C CA . MET A 1 68 ? -4.389 -0.607 20.254 1.00 90.62 68 MET A CA 1
ATOM 577 C C . MET A 1 68 ? -5.600 -0.796 21.177 1.00 90.62 68 MET A C 1
ATOM 579 O O . MET A 1 68 ? -6.303 -1.785 21.033 1.00 90.62 68 MET A O 1
ATOM 583 N N . ILE A 1 69 ? -5.883 0.161 22.072 1.00 91.50 69 ILE A N 1
ATOM 584 C CA . ILE A 1 69 ? -7.086 0.150 22.925 1.00 91.50 69 ILE A CA 1
ATOM 585 C C . ILE A 1 69 ? -8.362 0.282 22.077 1.00 91.50 69 ILE A C 1
ATOM 587 O O . ILE A 1 69 ? -9.371 -0.362 22.353 1.00 91.50 69 ILE A O 1
ATOM 591 N N . ASN A 1 70 ? -8.315 1.118 21.035 1.00 88.75 70 ASN A N 1
ATOM 592 C CA . ASN A 1 70 ? -9.481 1.455 20.213 1.00 88.75 70 ASN A CA 1
ATOM 593 C C . ASN A 1 70 ? -9.510 0.691 18.881 1.00 88.75 70 ASN A C 1
ATOM 595 O O . ASN A 1 70 ? -10.582 0.476 18.315 1.00 88.75 70 ASN A O 1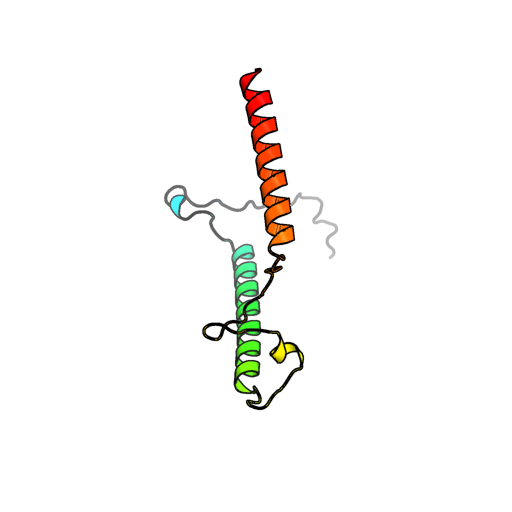
ATOM 599 N N . ALA A 1 71 ? -8.341 0.314 18.358 1.00 89.75 71 ALA A N 1
ATOM 600 C CA . ALA A 1 71 ? -8.214 -0.437 17.118 1.00 89.75 71 ALA A CA 1
ATOM 601 C C . ALA A 1 71 ? -8.631 -1.900 17.313 1.00 89.75 71 ALA A C 1
ATOM 603 O O . ALA A 1 71 ? -8.361 -2.509 18.346 1.00 89.75 71 ALA A O 1
ATOM 604 N N . LYS A 1 72 ? -9.269 -2.484 16.296 1.00 89.31 72 LYS A N 1
ATOM 605 C CA . LYS A 1 72 ? -9.705 -3.884 16.310 1.00 89.31 72 LYS A CA 1
ATOM 606 C C . LYS A 1 72 ? -9.083 -4.646 15.149 1.00 89.31 72 LYS A C 1
ATOM 608 O O . LYS A 1 72 ? -8.913 -4.111 14.055 1.00 89.31 72 LYS A O 1
ATOM 613 N N . THR A 1 73 ? -8.788 -5.917 15.390 1.00 91.38 73 THR A N 1
ATOM 614 C CA . THR A 1 73 ? -8.246 -6.838 14.390 1.00 91.38 73 THR A CA 1
ATOM 615 C C . THR A 1 73 ? -9.180 -8.034 14.277 1.00 91.38 73 THR A C 1
ATOM 617 O O . THR A 1 73 ? -9.493 -8.675 15.280 1.00 91.38 73 THR A O 1
ATOM 620 N N . LYS A 1 74 ? -9.615 -8.369 13.060 1.00 91.06 74 LYS A N 1
ATOM 621 C CA . LYS A 1 74 ? -10.481 -9.521 12.783 1.00 91.06 74 LYS A CA 1
ATOM 622 C C . LYS A 1 74 ? -9.732 -10.508 11.897 1.00 91.06 74 LYS A C 1
ATOM 624 O O . LYS A 1 74 ? -9.282 -10.148 10.815 1.00 91.06 74 LYS A O 1
ATOM 629 N N . LYS A 1 75 ? -9.576 -11.756 12.359 1.00 92.69 75 LYS A N 1
ATOM 630 C CA . LYS A 1 75 ? -8.786 -12.800 11.666 1.00 92.69 75 LYS A CA 1
ATOM 631 C C . LYS A 1 75 ? -7.363 -12.337 11.284 1.00 92.69 75 LYS A C 1
ATOM 633 O O . LYS A 1 75 ? -6.862 -12.684 10.222 1.00 92.69 75 LYS A O 1
ATOM 638 N N . GLY A 1 76 ? -6.730 -11.519 12.128 1.00 87.56 76 GLY A N 1
ATOM 639 C CA . GLY A 1 76 ? -5.377 -11.001 11.882 1.00 87.56 76 GLY A CA 1
ATOM 640 C C . GLY A 1 76 ? -5.286 -9.786 10.948 1.00 87.56 76 GLY A C 1
ATOM 641 O O . GLY A 1 76 ? -4.185 -9.296 10.725 1.00 87.56 76 GLY A O 1
ATOM 642 N N . VAL A 1 77 ? -6.406 -9.258 10.437 1.00 91.75 77 VAL A N 1
ATOM 643 C CA . VAL A 1 77 ? -6.437 -8.046 9.598 1.00 91.75 77 VAL A CA 1
ATOM 644 C C . VAL A 1 77 ? -7.047 -6.878 10.373 1.00 91.75 77 VAL A C 1
ATOM 646 O O . VAL A 1 77 ? -8.083 -7.035 11.022 1.00 91.75 77 VAL A O 1
ATOM 649 N N . HIS A 1 78 ? -6.402 -5.711 10.316 1.00 91.38 78 HIS A N 1
ATOM 650 C CA . HIS A 1 78 ? -6.882 -4.489 10.966 1.00 91.38 78 HIS A CA 1
ATOM 651 C C . HIS A 1 78 ? -8.221 -4.032 10.365 1.00 91.38 78 HIS A C 1
ATOM 653 O O . HIS A 1 78 ? -8.337 -3.845 9.153 1.00 91.38 78 HIS A O 1
ATOM 659 N N . GLU A 1 79 ? -9.218 -3.804 11.216 1.00 88.88 79 GLU A N 1
ATOM 660 C CA . GLU A 1 79 ? -10.544 -3.338 10.822 1.00 88.88 79 GLU A CA 1
ATOM 661 C C . GLU A 1 79 ? -10.625 -1.812 10.952 1.00 88.88 79 GLU A C 1
ATOM 663 O O . GLU A 1 79 ? -10.513 -1.246 12.039 1.00 88.88 79 GLU A O 1
ATOM 668 N N . LEU A 1 80 ? -10.816 -1.124 9.824 1.00 81.12 80 LEU A N 1
ATOM 669 C CA . LEU A 1 80 ? -11.095 0.312 9.813 1.00 81.12 80 LEU A CA 1
ATOM 670 C C . LEU A 1 80 ? -12.554 0.526 10.230 1.00 81.12 80 LEU A C 1
ATOM 672 O O . LEU A 1 80 ? -13.466 0.466 9.405 1.00 81.12 80 LEU A O 1
ATOM 676 N N . THR A 1 81 ? -12.794 0.767 11.517 1.00 70.81 81 THR A N 1
ATOM 677 C CA . THR A 1 81 ? -14.139 1.052 12.025 1.00 70.81 81 THR A CA 1
ATOM 678 C C . THR A 1 81 ? -14.553 2.480 11.658 1.00 70.81 81 THR A C 1
ATOM 680 O O . THR A 1 81 ? -14.383 3.408 12.443 1.00 70.81 81 THR A O 1
ATOM 683 N N . ASN A 1 82 ? -15.117 2.663 10.463 1.00 67.25 82 ASN A N 1
ATOM 684 C CA . ASN A 1 82 ? -15.740 3.929 10.044 1.00 67.25 82 ASN A CA 1
ATOM 685 C C . ASN A 1 82 ? -17.221 4.036 10.456 1.00 67.25 82 ASN A C 1
ATOM 687 O O . ASN A 1 82 ? -17.912 4.980 10.071 1.00 67.25 82 ASN A O 1
ATOM 691 N N . HIS A 1 83 ? -17.734 3.079 11.232 1.00 67.38 83 HIS A N 1
ATOM 692 C CA . HIS A 1 83 ? -19.122 3.099 11.672 1.00 67.38 83 HIS A CA 1
ATOM 693 C C . HIS A 1 83 ? -19.325 4.114 12.798 1.00 67.38 83 HIS A C 1
ATOM 695 O O . HIS A 1 83 ? -18.948 3.892 13.948 1.00 67.38 83 HIS A O 1
ATOM 701 N N . ARG A 1 84 ? -19.961 5.237 12.451 1.00 73.69 84 ARG A N 1
ATOM 702 C CA . ARG A 1 84 ? -20.580 6.137 13.424 1.00 73.69 84 ARG A CA 1
ATOM 703 C C . ARG A 1 84 ? -21.834 5.448 13.948 1.00 73.69 84 ARG A C 1
ATOM 705 O O . ARG A 1 84 ? -22.829 5.344 13.236 1.00 73.69 84 ARG A O 1
ATOM 712 N N . ASN A 1 85 ? -21.777 4.952 15.178 1.00 77.62 85 ASN A N 1
ATOM 713 C CA . ASN A 1 85 ? -22.968 4.452 15.850 1.00 77.62 85 ASN A CA 1
ATOM 714 C C . ASN A 1 85 ? -23.826 5.659 16.241 1.00 77.62 85 ASN A C 1
ATOM 716 O O . ASN A 1 85 ? -23.451 6.434 17.119 1.00 77.62 85 ASN A O 1
ATOM 720 N N . TYR A 1 86 ? -24.946 5.850 15.548 1.00 85.50 86 TYR A N 1
ATOM 721 C CA . TYR A 1 86 ? -25.919 6.880 15.892 1.00 85.50 86 TYR A CA 1
ATOM 722 C C . TYR A 1 86 ? -26.793 6.409 17.057 1.00 85.50 86 TYR A C 1
ATOM 724 O O . TYR A 1 86 ? -27.147 5.232 17.138 1.00 85.50 86 TYR A O 1
ATOM 732 N N . SER A 1 87 ? -27.161 7.332 17.950 1.00 91.44 87 SER A N 1
ATOM 733 C CA . SER A 1 87 ? -28.175 7.053 18.973 1.00 91.44 87 SER A CA 1
ATOM 734 C C . SER A 1 87 ? -29.504 6.674 18.312 1.00 91.44 87 SER A C 1
ATOM 736 O O . SER A 1 87 ? -29.808 7.134 17.208 1.00 91.44 87 SER A O 1
ATOM 738 N N . GLN A 1 88 ? -30.319 5.873 19.000 1.00 92.12 88 GLN A N 1
ATOM 739 C CA . GLN A 1 88 ? -31.634 5.451 18.508 1.00 92.12 88 GLN A CA 1
ATOM 740 C C . GLN A 1 88 ? -32.535 6.640 18.160 1.00 92.12 88 GLN A C 1
ATOM 742 O O . GLN A 1 88 ? -33.253 6.591 17.162 1.00 92.12 88 GLN A O 1
ATOM 747 N N . ASP A 1 89 ? -32.436 7.736 18.911 1.00 93.75 89 ASP A N 1
ATOM 748 C CA . ASP A 1 89 ? -33.207 8.954 18.644 1.00 93.75 89 ASP A CA 1
ATOM 749 C C . ASP A 1 89 ? -32.807 9.600 17.317 1.00 93.75 89 ASP A C 1
ATOM 751 O O . ASP A 1 89 ? -33.660 9.988 16.518 1.00 93.75 89 ASP A O 1
ATOM 755 N N . VAL A 1 90 ? -31.501 9.639 17.036 1.00 92.62 90 VAL A N 1
ATOM 756 C CA . VAL A 1 90 ? -30.967 10.149 15.768 1.00 92.62 90 VAL A CA 1
ATOM 757 C C . VAL A 1 90 ? -31.397 9.243 14.618 1.00 92.62 90 VAL A C 1
ATOM 759 O O . VAL A 1 90 ? -31.843 9.734 13.586 1.00 92.62 90 VAL A O 1
ATOM 762 N N . ILE A 1 91 ? -31.351 7.922 14.806 1.00 93.19 91 ILE A N 1
ATOM 763 C CA . ILE A 1 91 ? -31.829 6.956 13.808 1.00 93.19 91 ILE A CA 1
ATOM 764 C C . ILE A 1 91 ? -33.325 7.158 13.532 1.00 93.19 91 ILE A C 1
ATOM 766 O O . ILE A 1 91 ? -33.745 7.149 12.375 1.00 93.19 91 ILE A O 1
ATOM 770 N N . LYS A 1 92 ? -34.143 7.355 14.571 1.00 95.69 92 LYS A N 1
ATOM 771 C CA . LYS A 1 92 ? -35.589 7.583 14.439 1.00 95.69 92 LYS A CA 1
ATOM 772 C C . LYS A 1 92 ? -35.892 8.889 13.707 1.00 95.69 92 LYS A C 1
ATOM 774 O O . LYS A 1 92 ? -36.788 8.916 12.860 1.00 95.69 92 LYS A O 1
ATOM 779 N N . LEU A 1 93 ? -35.134 9.945 13.996 1.00 96.31 93 LEU A N 1
ATOM 780 C CA . LEU A 1 93 ? -35.230 11.221 13.294 1.00 96.31 93 LEU A CA 1
ATOM 781 C C . LEU A 1 93 ? -34.893 11.064 11.806 1.00 96.31 93 LEU A C 1
ATOM 783 O O . LEU A 1 93 ? -35.697 11.472 10.970 1.00 96.31 93 LEU A O 1
ATOM 787 N N . LEU A 1 94 ? -33.765 10.425 11.483 1.00 94.94 94 LEU A N 1
ATOM 788 C CA . LEU A 1 94 ? -33.333 10.183 10.101 1.00 94.94 94 LEU A CA 1
ATOM 789 C C . LEU A 1 94 ? -34.378 9.374 9.324 1.00 94.94 94 LEU A C 1
ATOM 791 O O . LEU A 1 94 ? -34.846 9.819 8.283 1.00 94.94 94 LEU A O 1
ATOM 795 N N . LYS A 1 95 ? -34.867 8.265 9.895 1.00 96.12 95 LYS A N 1
ATOM 796 C CA . LYS A 1 95 ? -35.944 7.465 9.285 1.00 96.12 95 LYS A CA 1
ATOM 797 C C . LYS A 1 95 ? -37.211 8.283 9.034 1.00 96.12 95 LYS A C 1
ATOM 799 O O . LYS A 1 95 ? -37.874 8.106 8.018 1.00 96.12 95 LYS A O 1
ATOM 804 N N . SER A 1 96 ? -37.563 9.180 9.956 1.00 96.94 96 SER A N 1
ATOM 805 C CA . SER A 1 96 ? -38.738 10.045 9.801 1.00 96.94 96 SER A CA 1
ATOM 806 C C . SER A 1 96 ? -38.556 11.064 8.672 1.00 96.94 96 SER A C 1
ATOM 808 O O . SER A 1 96 ? -39.514 11.363 7.961 1.00 96.94 96 SER A O 1
ATOM 810 N N . GLN A 1 97 ? -37.343 11.598 8.499 1.00 96.88 97 GLN A N 1
ATOM 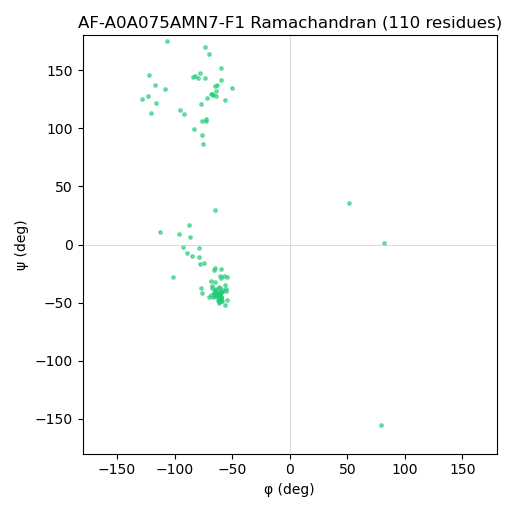811 C CA . GLN A 1 97 ? -36.999 12.486 7.386 1.00 96.88 97 GLN A CA 1
ATOM 812 C C . GLN A 1 97 ? -37.049 11.736 6.050 1.00 96.88 97 GLN A C 1
ATOM 814 O O . GLN A 1 97 ? -37.686 12.223 5.117 1.00 96.88 97 GLN A O 1
ATOM 819 N N . ASP A 1 98 ? -36.487 10.526 5.995 1.00 97.00 98 ASP A N 1
ATOM 820 C CA . ASP A 1 98 ? -36.500 9.673 4.801 1.00 97.00 98 ASP A CA 1
ATOM 821 C C . ASP A 1 98 ? -37.931 9.341 4.360 1.00 97.00 98 ASP A C 1
ATOM 823 O O . ASP A 1 98 ? -38.276 9.494 3.189 1.00 97.00 98 ASP A O 1
ATOM 827 N N . ILE A 1 99 ? -38.806 8.959 5.298 1.00 97.00 99 ILE A N 1
ATOM 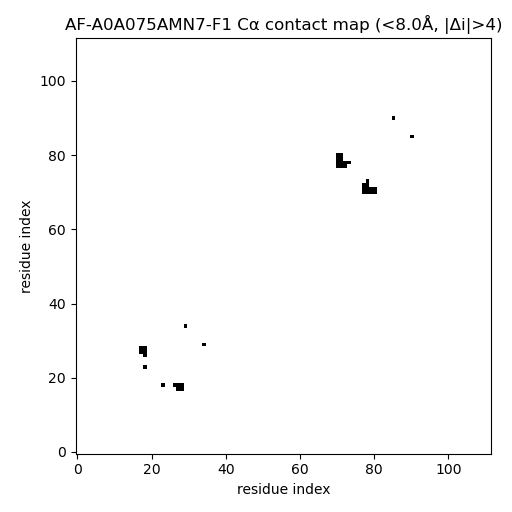828 C CA . ILE A 1 99 ? -40.218 8.670 4.998 1.00 97.00 99 ILE A CA 1
ATOM 829 C C . ILE A 1 99 ? -40.915 9.902 4.408 1.00 97.00 99 ILE A C 1
ATOM 831 O O . ILE A 1 99 ? -41.627 9.783 3.409 1.00 97.00 99 ILE A O 1
ATOM 835 N N . LYS A 1 100 ? -40.704 11.089 4.991 1.00 96.88 100 LYS A N 1
ATOM 836 C CA . LYS A 1 100 ? -41.292 12.339 4.483 1.00 96.88 100 LYS A CA 1
ATOM 837 C C . LYS A 1 100 ? -40.790 12.670 3.080 1.00 96.88 100 LYS A C 1
ATOM 839 O O . LYS A 1 100 ? -41.589 13.040 2.224 1.00 96.88 100 LYS A O 1
ATOM 844 N N . TYR A 1 101 ? -39.491 12.511 2.844 1.00 96.88 101 TYR A N 1
ATOM 845 C CA . TYR A 1 101 ? -38.871 12.747 1.546 1.00 96.88 101 TYR A CA 1
ATOM 846 C C . TYR A 1 101 ? -39.430 11.807 0.471 1.00 96.88 101 TYR A C 1
ATOM 848 O O . TYR A 1 101 ? -39.856 12.263 -0.589 1.00 96.88 101 TYR A O 1
ATOM 856 N N . ILE A 1 102 ? -39.516 10.507 0.767 1.00 96.56 102 ILE A N 1
ATOM 857 C CA . ILE A 1 102 ? -40.088 9.510 -0.147 1.00 96.56 102 ILE A CA 1
ATOM 858 C C . ILE A 1 102 ? -41.557 9.826 -0.439 1.00 96.56 102 ILE A C 1
ATOM 860 O O . ILE A 1 102 ? -41.979 9.771 -1.594 1.00 96.56 102 ILE A O 1
ATOM 864 N N . HIS A 1 103 ? -42.334 10.189 0.584 1.00 95.50 103 HIS A N 1
ATOM 865 C CA . HIS A 1 103 ? -43.737 10.555 0.406 1.00 95.50 103 HIS A CA 1
ATOM 866 C C . HIS A 1 103 ? -43.888 11.781 -0.503 1.00 95.50 103 HIS A C 1
ATOM 868 O O . HIS A 1 103 ? -44.667 11.744 -1.452 1.00 95.50 103 HIS A O 1
ATOM 874 N N . MET A 1 104 ? -43.086 12.828 -0.280 1.00 95.19 104 MET A N 1
ATOM 875 C CA . MET A 1 1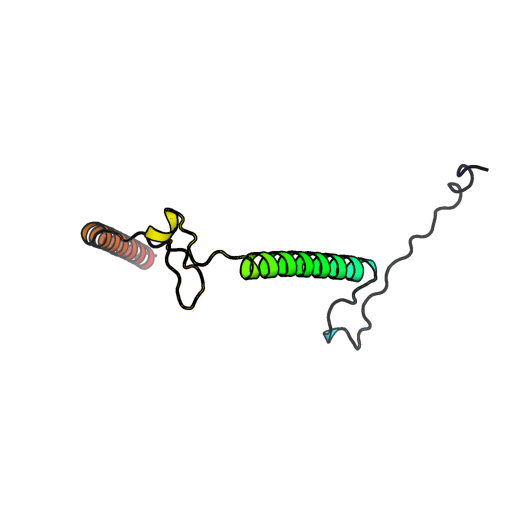04 ? -43.044 14.008 -1.147 1.00 95.19 104 MET A CA 1
ATOM 876 C C . MET A 1 104 ? -42.732 13.617 -2.598 1.00 95.19 104 MET A C 1
ATOM 878 O O . MET A 1 104 ? -43.504 13.952 -3.494 1.00 95.19 104 MET A O 1
ATOM 882 N N . HIS A 1 105 ? -41.662 12.854 -2.836 1.00 94.69 105 HIS A N 1
ATOM 883 C CA . HIS A 1 105 ? -41.288 12.413 -4.183 1.00 94.69 105 HIS A CA 1
ATOM 884 C C . HIS A 1 105 ? -42.379 11.588 -4.868 1.00 94.69 105 HIS A C 1
ATOM 886 O O . HIS A 1 105 ? -42.654 11.801 -6.047 1.00 94.69 105 HIS A O 1
ATOM 892 N N . LYS A 1 106 ? -43.039 10.690 -4.130 1.00 94.38 106 LYS A N 1
ATOM 893 C CA . LYS A 1 106 ? -44.165 9.909 -4.647 1.00 94.38 106 LYS A CA 1
ATOM 894 C C . LYS A 1 106 ? -45.320 10.815 -5.075 1.00 94.38 106 LYS A C 1
ATOM 896 O O . LYS A 1 106 ? -45.785 10.700 -6.200 1.00 94.38 106 LYS A O 1
ATOM 901 N N . THR A 1 107 ? -45.725 11.758 -4.223 1.00 93.31 107 THR A N 1
ATOM 902 C CA . THR A 1 107 ? -46.835 12.675 -4.538 1.00 93.31 107 THR A CA 1
ATOM 903 C C . THR A 1 107 ? -46.539 13.603 -5.713 1.00 93.31 107 THR A C 1
ATOM 905 O O . THR A 1 107 ? -47.458 13.970 -6.436 1.00 93.31 107 THR A O 1
ATOM 908 N N . VAL A 1 108 ? -45.278 13.999 -5.911 1.00 93.50 108 VAL A N 1
ATOM 909 C CA . VAL A 1 108 ? -44.865 14.799 -7.073 1.00 93.50 108 VAL A CA 1
ATOM 910 C C . VAL A 1 108 ? -44.926 13.954 -8.342 1.00 93.50 108 VAL A C 1
ATOM 912 O O . VAL A 1 108 ? -45.491 14.407 -9.329 1.00 93.50 108 VAL A O 1
ATOM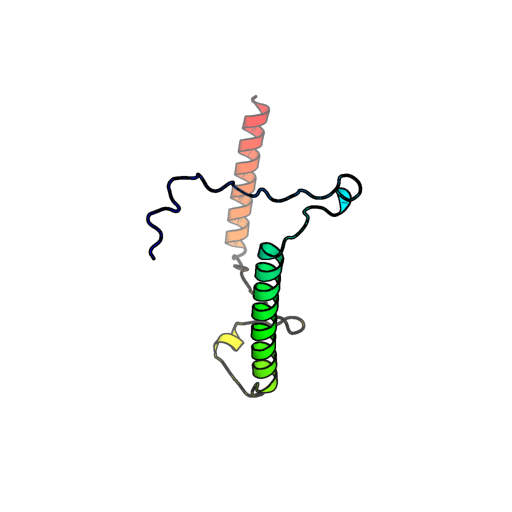 915 N N . ASN A 1 109 ? -44.414 12.722 -8.304 1.00 86.94 109 ASN A N 1
ATOM 916 C CA . ASN A 1 109 ? -44.419 11.825 -9.460 1.00 86.94 109 ASN A CA 1
ATOM 917 C C . ASN A 1 109 ? -45.823 11.345 -9.854 1.00 86.94 109 ASN A C 1
ATOM 919 O O . ASN A 1 109 ? -46.056 11.112 -11.027 1.00 86.94 109 ASN A O 1
ATOM 923 N N . GLU A 1 110 ? -46.750 11.194 -8.906 1.00 85.38 110 GLU A N 1
ATOM 924 C CA . GLU A 1 110 ? -48.151 10.834 -9.191 1.00 85.38 110 GLU A CA 1
ATOM 925 C C . GLU A 1 110 ? -48.973 12.000 -9.771 1.00 85.38 110 GLU A C 1
ATOM 927 O O . GLU A 1 110 ? -50.063 11.782 -10.291 1.00 85.38 110 GLU A O 1
ATOM 932 N N . LYS A 1 111 ? -48.482 13.242 -9.653 1.00 69.94 111 LYS A N 1
ATOM 933 C CA . LYS A 1 111 ? -49.125 14.453 -10.197 1.00 69.94 111 LYS A CA 1
ATOM 934 C C . LYS A 1 111 ? -48.631 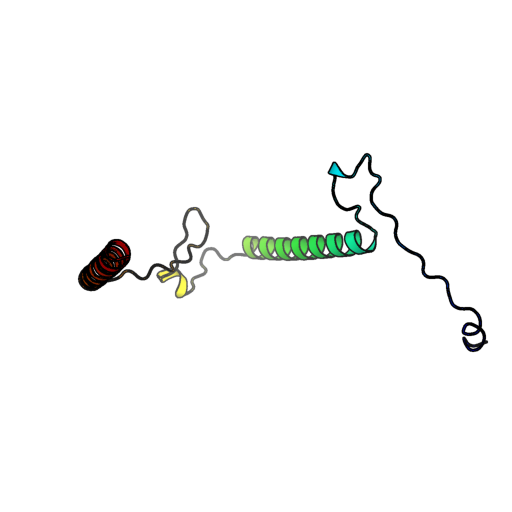14.830 -11.599 1.00 69.94 111 LYS A C 1
ATOM 936 O O . LYS A 1 111 ? -49.109 15.825 -12.144 1.00 69.94 111 LYS A O 1
ATOM 941 N N . VAL A 1 112 ? -47.673 14.077 -12.136 1.00 53.56 112 VAL A N 1
ATOM 942 C CA . VAL A 1 112 ? -47.139 14.177 -13.504 1.00 53.56 112 VAL A CA 1
ATOM 943 C C . VAL A 1 112 ? -47.775 13.078 -14.340 1.00 53.56 112 VAL A C 1
ATOM 945 O O . VAL A 1 112 ? -48.204 13.395 -15.468 1.00 53.56 112 VAL A O 1
#